Protein AF-A0A7V2FZ82-F1 (afdb_monomer_lite)

Secondary structure (DSSP, 8-state):
----PPPPP-EEEEEE-S-TTS--EEEEE-SEEEEEE-TTS-EEEEEEEEEE-SS-TTSEEEEEEEEEES----TTTS---TT---EEEEEEEEETTEEEEEEEEEEEEEEE-TTSS-EEEEEEEEEEEEEEEES------SSEEEEEEEEE-

Sequence (153 aa):
MLAGCPAQRTVLRIVDLADPGSPKRLFEEFTDCCFSAEVDGTVQILLRRASPSERDPRQVIHQVVVIDTAYRPVPGTSFVEATMINATLRYVIATGPDALRYEGAGFVSFTRSRDGRTLVGKVESGQLAPRGVAGSPVYPFGEATMSGEFRAK

Radius of gyration: 16.38 Å; chains: 1; bounding box: 48×31×48 Å

pLDDT: mean 85.44, std 13.43, range [34.22, 97.62]

Foldseek 3Di:
DPPDDPDDWFWKWKWFPPDVVDIDIDIDTFDAKAKDADPVRKIKIKTWDWDQDPVHSVKIKIKIKIKIFQHADDPPPDPDDQPDWGIKIWIWIDIVQKIWIKIWTGDKHWDADPVRQKIKIKGSKIKIATDDITDDDDPPHGIIMMIGIDMHD

Structure (mmCIF, N/CA/C/O backbone):
data_AF-A0A7V2FZ82-F1
#
_entry.id   AF-A0A7V2FZ82-F1
#
loop_
_atom_site.group_PDB
_atom_site.id
_atom_site.type_symbol
_atom_site.label_atom_id
_atom_site.label_alt_id
_atom_site.label_comp_id
_atom_site.label_asym_id
_atom_site.label_entity_id
_atom_site.label_seq_id
_atom_site.pdbx_PDB_ins_code
_atom_site.Cartn_x
_atom_site.Cartn_y
_atom_site.Cartn_z
_atom_site.occupancy
_atom_site.B_iso_or_equiv
_atom_site.auth_seq_id
_atom_site.auth_comp_id
_atom_site.auth_asym_id
_atom_site.auth_atom_id
_atom_site.pdbx_PDB_model_num
ATOM 1 N N . MET A 1 1 ? -31.961 19.818 -4.731 1.00 34.22 1 MET A N 1
ATOM 2 C CA . MET A 1 1 ? -30.651 19.482 -5.327 1.00 34.22 1 MET A CA 1
ATOM 3 C C . MET A 1 1 ? -29.965 18.486 -4.409 1.00 34.22 1 MET A C 1
ATOM 5 O O . MET A 1 1 ? -29.568 18.863 -3.317 1.00 34.22 1 MET A O 1
ATOM 9 N N . LEU A 1 2 ? -29.919 17.210 -4.794 1.00 37.22 2 LEU A N 1
ATOM 10 C CA . LEU A 1 2 ? -29.142 16.195 -4.080 1.00 37.22 2 LEU A CA 1
ATOM 11 C C . LEU A 1 2 ? -27.669 16.429 -4.424 1.00 37.22 2 LEU A C 1
ATOM 13 O O . LEU A 1 2 ? -27.250 16.172 -5.549 1.00 37.22 2 LEU A O 1
ATOM 17 N N . ALA A 1 3 ? -26.909 16.982 -3.480 1.00 41.97 3 ALA A N 1
ATOM 18 C CA . ALA A 1 3 ? -25.462 17.077 -3.584 1.00 41.97 3 ALA A CA 1
ATOM 19 C C . ALA A 1 3 ? -24.887 15.654 -3.532 1.00 41.97 3 ALA A C 1
ATOM 21 O O . ALA A 1 3 ? -24.783 15.049 -2.467 1.00 41.97 3 ALA A O 1
ATOM 22 N N . GLY A 1 4 ? -24.581 15.082 -4.696 1.00 39.09 4 GLY A N 1
ATOM 23 C CA . GLY A 1 4 ? -23.823 13.842 -4.778 1.00 39.09 4 GLY A CA 1
ATOM 24 C C . GLY A 1 4 ? -22.385 14.137 -4.379 1.00 39.09 4 GLY A C 1
ATOM 25 O O . GLY A 1 4 ? -21.647 14.722 -5.168 1.00 39.09 4 GLY A O 1
ATOM 26 N N . CYS A 1 5 ? -21.988 13.769 -3.159 1.00 45.72 5 CYS A N 1
ATOM 27 C CA . CYS A 1 5 ? -20.571 13.698 -2.815 1.00 45.72 5 CYS A CA 1
ATOM 28 C C . CY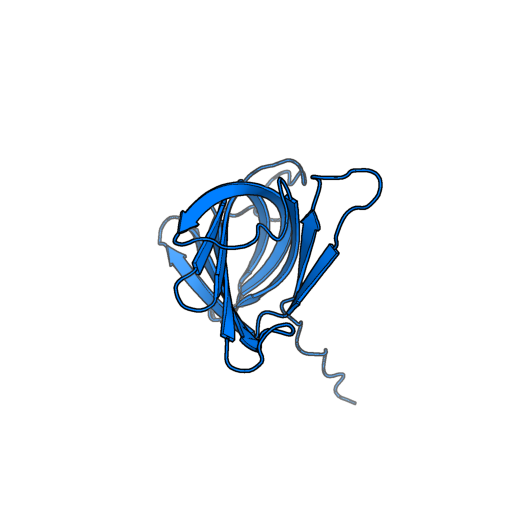S A 1 5 ? -19.869 12.858 -3.892 1.00 45.72 5 CYS A C 1
ATOM 30 O O . CYS A 1 5 ? -20.324 11.738 -4.156 1.00 45.72 5 CYS A O 1
ATOM 32 N N . PRO A 1 6 ? -18.800 13.366 -4.531 1.00 53.56 6 PRO A N 1
ATOM 33 C CA . PRO A 1 6 ? -18.046 12.567 -5.480 1.00 53.56 6 PRO A CA 1
ATOM 34 C C . PRO A 1 6 ? -17.589 11.287 -4.779 1.00 53.56 6 PRO A C 1
ATOM 36 O O . PRO A 1 6 ? -17.210 11.310 -3.605 1.00 53.56 6 PRO A O 1
ATOM 39 N N . ALA A 1 7 ? -17.672 10.157 -5.482 1.00 60.41 7 ALA A N 1
ATOM 40 C CA . ALA A 1 7 ? -17.135 8.907 -4.970 1.00 60.41 7 ALA A CA 1
ATOM 41 C C . ALA A 1 7 ? -15.658 9.136 -4.620 1.00 60.41 7 ALA A C 1
ATOM 43 O O . ALA A 1 7 ? -14.870 9.532 -5.479 1.00 60.41 7 ALA A O 1
ATOM 44 N N . GLN A 1 8 ? -15.314 8.956 -3.344 1.00 68.31 8 GLN A N 1
ATOM 45 C CA . GLN A 1 8 ? -13.946 9.103 -2.863 1.00 68.31 8 GLN A CA 1
ATOM 46 C C . GLN A 1 8 ? -13.046 8.159 -3.658 1.00 68.31 8 GLN A C 1
ATOM 48 O O . GLN A 1 8 ? -13.293 6.950 -3.689 1.00 68.31 8 GLN A O 1
ATOM 53 N N . ARG A 1 9 ? -12.061 8.732 -4.351 1.00 81.38 9 ARG A N 1
ATOM 54 C CA . ARG A 1 9 ? -11.096 7.978 -5.151 1.00 81.38 9 ARG A CA 1
ATOM 55 C C . ARG A 1 9 ? -10.074 7.336 -4.224 1.00 81.38 9 ARG A C 1
ATOM 57 O O . ARG A 1 9 ? -9.657 7.964 -3.253 1.00 81.38 9 ARG A O 1
ATOM 64 N N . THR A 1 10 ? -9.653 6.117 -4.542 1.00 89.56 10 THR A N 1
ATOM 65 C CA . THR A 1 10 ? -8.516 5.500 -3.860 1.00 89.56 10 THR A CA 1
ATOM 66 C C . THR A 1 10 ? -7.239 5.988 -4.518 1.00 89.56 10 THR A C 1
ATOM 68 O O . THR A 1 10 ? -6.884 5.525 -5.599 1.00 89.56 10 THR A O 1
ATOM 71 N N . VAL A 1 11 ? -6.557 6.929 -3.873 1.00 92.56 11 VAL A N 1
ATOM 72 C CA . VAL A 1 11 ? -5.324 7.527 -4.383 1.00 92.56 11 VAL A CA 1
ATOM 73 C C . VAL A 1 11 ? -4.258 7.420 -3.314 1.00 92.56 11 VAL A C 1
ATOM 75 O O . VAL A 1 11 ? -4.393 8.003 -2.236 1.00 92.56 11 VAL A O 1
ATOM 78 N N . LEU A 1 12 ? -3.176 6.715 -3.638 1.00 92.75 12 LEU A N 1
ATOM 79 C CA . LEU A 1 12 ? -1.985 6.682 -2.804 1.00 92.75 12 LEU A CA 1
ATOM 80 C C . LEU A 1 12 ? -0.856 7.459 -3.467 1.00 92.75 12 LEU A C 1
ATOM 82 O O . LEU A 1 12 ? -0.597 7.364 -4.666 1.00 92.75 12 LEU A O 1
ATOM 86 N N . ARG A 1 13 ? -0.168 8.234 -2.643 1.00 93.12 13 ARG A N 1
ATOM 87 C CA . ARG A 1 13 ? 1.044 8.956 -2.972 1.00 93.12 13 ARG A CA 1
ATOM 88 C C . ARG A 1 13 ? 2.232 8.191 -2.419 1.00 93.12 13 ARG A C 1
ATOM 90 O O . ARG A 1 13 ? 2.291 7.922 -1.218 1.00 93.12 13 ARG A O 1
ATOM 97 N N . ILE A 1 14 ? 3.193 7.928 -3.291 1.00 90.38 14 ILE A N 1
ATOM 98 C CA . ILE A 1 14 ? 4.463 7.296 -2.954 1.00 90.38 14 ILE A CA 1
ATOM 99 C C . ILE A 1 14 ? 5.572 8.293 -3.268 1.00 90.38 14 ILE A C 1
ATOM 101 O O . ILE A 1 14 ? 5.625 8.845 -4.368 1.00 90.38 14 ILE A O 1
ATOM 105 N N . VAL A 1 15 ? 6.422 8.582 -2.289 1.00 89.62 15 VAL A N 1
ATOM 106 C CA . VAL A 1 15 ? 7.534 9.527 -2.443 1.00 89.62 15 VAL A CA 1
ATOM 107 C C . VAL A 1 15 ? 8.835 8.792 -2.198 1.00 89.62 15 VAL A C 1
ATOM 109 O O . VAL A 1 15 ? 9.058 8.320 -1.087 1.00 89.62 15 VAL A O 1
ATOM 112 N N . ASP A 1 16 ? 9.666 8.720 -3.231 1.00 87.31 16 ASP A N 1
ATOM 113 C CA . ASP A 1 16 ? 11.029 8.203 -3.156 1.00 87.31 16 ASP A CA 1
ATOM 114 C C . ASP A 1 16 ? 11.911 9.141 -2.328 1.00 87.31 16 ASP A C 1
ATOM 116 O O . ASP A 1 16 ? 11.876 10.362 -2.512 1.00 87.31 16 ASP A O 1
ATOM 120 N N . LEU A 1 17 ? 12.691 8.559 -1.425 1.00 83.38 17 LEU A N 1
ATOM 121 C CA . LEU A 1 17 ? 13.647 9.245 -0.565 1.00 83.38 17 LEU A CA 1
ATOM 122 C C . LEU A 1 17 ? 15.103 8.976 -0.970 1.00 83.38 17 LEU A C 1
ATOM 124 O O . LEU A 1 17 ? 16.006 9.470 -0.299 1.00 83.38 17 LEU A O 1
ATOM 128 N N . ALA A 1 18 ? 15.348 8.221 -2.048 1.00 79.19 18 ALA A N 1
ATOM 129 C CA . ALA A 1 18 ? 16.701 7.892 -2.499 1.00 79.19 18 ALA A CA 1
ATOM 130 C C . ALA A 1 18 ? 17.545 9.133 -2.851 1.00 79.19 18 ALA A C 1
ATOM 132 O O . ALA A 1 18 ? 18.745 9.145 -2.588 1.00 79.19 18 ALA A O 1
ATOM 133 N N . ASP A 1 19 ? 16.921 10.178 -3.404 1.00 76.81 19 ASP A N 1
ATOM 134 C CA . ASP A 1 19 ? 17.541 11.490 -3.605 1.00 76.81 19 ASP A CA 1
ATOM 135 C C . ASP A 1 19 ? 16.718 12.586 -2.899 1.00 76.81 19 ASP A C 1
ATOM 137 O O . ASP A 1 19 ? 15.690 13.029 -3.426 1.00 76.81 19 ASP A O 1
ATOM 141 N N . PRO A 1 20 ? 17.161 13.064 -1.720 1.00 67.75 20 PRO A N 1
ATOM 142 C CA . PRO A 1 20 ? 16.478 14.123 -0.980 1.00 67.75 20 PRO A CA 1
ATOM 143 C C . PRO A 1 20 ? 16.340 15.439 -1.761 1.00 67.75 20 PRO A C 1
ATOM 145 O O . PRO A 1 20 ? 15.435 16.225 -1.472 1.00 67.75 20 PRO A O 1
ATOM 148 N N . GLY A 1 21 ? 17.220 15.696 -2.737 1.00 71.56 21 GLY A N 1
ATOM 149 C CA . GLY A 1 21 ? 17.195 16.901 -3.566 1.00 71.56 21 GLY A CA 1
ATOM 150 C C . GLY A 1 21 ? 16.193 16.835 -4.719 1.00 71.56 21 GLY A C 1
ATOM 151 O O . GLY A 1 21 ? 15.746 17.880 -5.197 1.00 71.56 21 GLY A O 1
ATOM 152 N N . SER A 1 22 ? 15.799 15.630 -5.148 1.00 72.44 22 SER A N 1
ATOM 153 C CA . SER A 1 22 ? 14.874 15.424 -6.267 1.00 72.44 22 SER A CA 1
ATOM 154 C C . SER A 1 22 ? 13.880 14.269 -6.023 1.00 72.44 22 SER A C 1
ATOM 156 O O . SER A 1 22 ? 13.809 13.310 -6.794 1.00 72.44 22 SER A O 1
ATOM 158 N N . PRO A 1 23 ? 13.043 14.345 -4.966 1.00 74.56 23 PRO A N 1
ATOM 159 C CA . PRO A 1 23 ? 12.174 13.238 -4.587 1.00 74.56 23 PRO A CA 1
ATOM 160 C C . PRO A 1 23 ? 11.165 12.929 -5.694 1.00 74.56 23 PRO A C 1
ATOM 162 O O . PRO A 1 23 ? 10.283 13.740 -6.011 1.00 74.56 23 PRO A O 1
ATOM 165 N N . LYS A 1 24 ? 11.263 11.725 -6.258 1.00 81.38 24 LYS A N 1
ATOM 166 C CA . LYS A 1 24 ? 10.322 11.224 -7.257 1.00 81.38 24 LYS A CA 1
ATOM 167 C C . LYS A 1 24 ? 8.984 10.936 -6.586 1.00 81.38 24 LYS A C 1
ATOM 169 O O . LYS A 1 24 ? 8.905 10.211 -5.596 1.00 81.38 24 LYS A O 1
ATOM 174 N N . ARG A 1 25 ? 7.914 11.529 -7.116 1.00 82.25 25 ARG A N 1
ATOM 175 C CA . ARG A 1 25 ? 6.555 11.388 -6.581 1.00 82.25 25 ARG A CA 1
ATOM 176 C C . ARG A 1 25 ? 5.712 10.593 -7.558 1.00 82.25 25 ARG A C 1
ATOM 178 O O . ARG A 1 25 ? 5.554 11.001 -8.704 1.00 82.25 25 ARG A O 1
ATOM 185 N N . LEU A 1 26 ? 5.155 9.493 -7.081 1.00 83.25 26 LEU A N 1
ATOM 186 C CA . LEU A 1 26 ? 4.172 8.696 -7.795 1.00 83.25 26 LEU A CA 1
ATOM 187 C C . LEU A 1 26 ? 2.811 8.942 -7.149 1.00 83.25 26 LEU A C 1
ATOM 189 O O . LEU A 1 26 ? 2.682 8.929 -5.923 1.00 83.25 26 LEU A O 1
ATOM 193 N N . PHE A 1 27 ? 1.812 9.203 -7.981 1.00 84.88 27 PHE A N 1
ATOM 194 C CA . PHE A 1 27 ? 0.426 9.374 -7.568 1.00 84.88 27 PHE A CA 1
ATOM 195 C C . PHE A 1 27 ? -0.388 8.316 -8.286 1.00 84.88 27 PHE A C 1
ATOM 197 O O . PHE A 1 27 ? -0.606 8.426 -9.489 1.00 84.88 27 PHE A O 1
ATOM 204 N N . GLU A 1 28 ? -0.806 7.297 -7.546 1.00 88.44 28 GLU A N 1
ATOM 205 C CA . GLU A 1 28 ? -1.413 6.112 -8.131 1.00 88.44 28 GLU A CA 1
ATOM 206 C C . GLU A 1 28 ? -2.863 5.987 -7.683 1.00 88.44 28 GLU A C 1
ATOM 208 O O . GLU A 1 28 ? -3.169 5.941 -6.488 1.00 88.44 28 GLU A O 1
ATOM 213 N N . GLU A 1 29 ? -3.761 5.938 -8.666 1.00 92.62 29 GLU A N 1
ATOM 214 C CA . GLU A 1 29 ? -5.170 5.628 -8.455 1.00 92.62 29 GLU A CA 1
ATOM 215 C C . GLU A 1 29 ? -5.368 4.109 -8.535 1.00 92.62 29 GLU A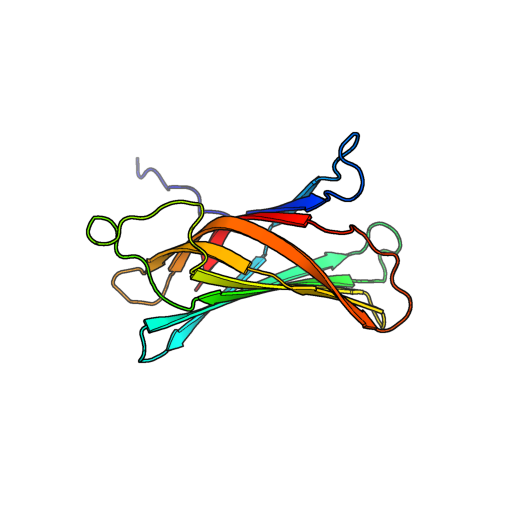 C 1
ATOM 217 O O . GLU A 1 29 ? -5.083 3.490 -9.564 1.00 92.62 29 GLU A O 1
ATOM 222 N N . PHE A 1 30 ? -5.854 3.506 -7.450 1.00 93.06 30 PHE A N 1
ATOM 223 C CA . PHE A 1 30 ? -6.154 2.075 -7.396 1.00 93.06 30 PHE A CA 1
ATOM 224 C C . PHE A 1 30 ? -7.621 1.845 -7.738 1.00 93.06 30 PHE A C 1
ATOM 226 O O . PHE A 1 30 ? -8.519 2.432 -7.133 1.00 93.06 30 PHE A O 1
ATOM 233 N N . THR A 1 31 ? -7.863 0.989 -8.727 1.00 92.94 31 THR A N 1
ATOM 234 C CA . THR A 1 31 ? -9.195 0.786 -9.311 1.00 92.94 31 THR A CA 1
ATOM 235 C C . THR A 1 31 ? -9.982 -0.320 -8.626 1.00 92.94 31 THR A C 1
ATOM 237 O O . THR A 1 31 ? -11.209 -0.324 -8.691 1.00 92.94 31 THR A O 1
ATOM 240 N N . ASP A 1 32 ? -9.294 -1.240 -7.956 1.00 94.12 32 ASP A N 1
ATOM 241 C CA . ASP A 1 32 ? -9.908 -2.371 -7.280 1.00 94.12 32 ASP A CA 1
ATOM 242 C C . ASP A 1 32 ? -9.400 -2.463 -5.845 1.00 94.12 32 ASP A C 1
ATOM 244 O O . ASP A 1 32 ? -8.200 -2.552 -5.598 1.00 94.12 32 ASP A O 1
ATOM 248 N N . CYS A 1 33 ? -10.320 -2.353 -4.896 1.00 95.88 33 CYS A N 1
ATOM 249 C CA . CYS A 1 33 ? -10.016 -2.193 -3.484 1.00 95.88 33 CYS A CA 1
ATOM 250 C C . CYS A 1 33 ? -10.978 -3.058 -2.676 1.00 95.88 33 CYS A C 1
ATOM 252 O O . CYS A 1 33 ? -12.174 -2.759 -2.626 1.00 95.88 33 CYS A O 1
ATOM 254 N N . CYS A 1 34 ? -10.459 -4.085 -2.015 1.00 96.50 34 CYS A N 1
ATOM 255 C CA . CYS A 1 34 ? -11.243 -4.975 -1.167 1.00 96.50 34 CYS A CA 1
ATOM 256 C C . CYS A 1 34 ? -10.627 -5.097 0.224 1.00 96.50 34 CYS A C 1
ATOM 258 O O . CYS A 1 34 ? -9.464 -4.749 0.438 1.00 96.50 34 CYS A O 1
ATOM 260 N N . PHE A 1 35 ? -11.411 -5.566 1.188 1.00 96.62 35 PHE A N 1
ATOM 261 C CA . PHE A 1 35 ? -10.920 -5.797 2.541 1.00 96.62 35 PHE A CA 1
ATOM 262 C C . PHE A 1 35 ? -11.515 -7.067 3.149 1.00 96.62 35 PHE A C 1
ATOM 264 O O . PHE A 1 35 ? -12.637 -7.454 2.833 1.00 96.62 35 PHE A O 1
ATOM 271 N N . SER A 1 36 ? -10.761 -7.685 4.053 1.00 94.75 36 SER A N 1
ATOM 272 C CA . SER A 1 36 ? -11.235 -8.717 4.973 1.00 94.75 36 SER A CA 1
ATOM 273 C C . SER A 1 36 ? -11.066 -8.206 6.398 1.00 94.75 36 SER A C 1
ATOM 275 O O . SER A 1 36 ? -10.102 -7.502 6.693 1.00 94.75 36 SER A O 1
ATOM 277 N N . ALA A 1 37 ? -12.012 -8.529 7.273 1.00 90.75 37 ALA A N 1
ATOM 278 C CA . ALA A 1 37 ? -11.926 -8.222 8.693 1.00 90.75 37 ALA A CA 1
ATOM 279 C C . ALA A 1 37 ? -11.987 -9.531 9.476 1.00 90.75 37 ALA A C 1
ATOM 281 O O . ALA A 1 37 ? -12.930 -10.304 9.304 1.00 90.75 37 ALA A O 1
ATOM 282 N N . GLU A 1 38 ? -11.002 -9.743 10.336 1.00 87.75 38 GLU A N 1
ATOM 283 C CA . GLU A 1 38 ? -10.902 -10.926 11.179 1.00 87.75 38 GLU A CA 1
ATOM 284 C C . GLU A 1 38 ? -11.655 -10.726 12.504 1.00 87.75 38 GLU A C 1
ATOM 286 O O . GLU A 1 38 ? -12.060 -9.618 12.876 1.00 87.75 38 GLU A O 1
ATOM 291 N N . VAL A 1 39 ? -11.860 -11.824 13.236 1.00 82.81 39 VAL A N 1
ATOM 292 C CA . VAL A 1 39 ? -12.612 -11.838 14.507 1.00 82.81 39 VAL A CA 1
ATOM 293 C C . VAL A 1 39 ? -11.914 -11.024 15.603 1.00 82.81 39 VAL A C 1
ATOM 295 O O . VAL A 1 39 ? -12.578 -10.451 16.464 1.00 82.81 39 VAL A O 1
ATOM 298 N N . ASP A 1 40 ? -10.587 -10.940 15.555 1.00 83.38 40 ASP A N 1
ATOM 299 C CA . ASP A 1 40 ? -9.760 -10.180 16.500 1.00 83.38 40 ASP A CA 1
ATOM 300 C C . ASP A 1 40 ? -9.751 -8.663 16.230 1.00 83.38 40 ASP A C 1
ATOM 302 O O . ASP A 1 40 ? -9.150 -7.893 16.980 1.00 83.38 40 ASP A O 1
ATOM 306 N N . GLY A 1 41 ? -10.448 -8.214 15.181 1.00 82.12 41 GLY A N 1
ATOM 307 C CA . GLY A 1 41 ? -10.521 -6.811 14.791 1.00 82.12 41 GLY A CA 1
ATOM 308 C C . GLY A 1 41 ? -9.367 -6.344 13.905 1.00 82.12 41 GLY A C 1
ATOM 309 O O . GLY A 1 41 ? -9.336 -5.158 13.558 1.00 82.12 41 GLY A O 1
ATOM 310 N N . THR A 1 42 ? -8.458 -7.240 13.508 1.00 88.94 42 THR A N 1
ATOM 311 C CA . THR A 1 42 ? -7.501 -6.965 12.435 1.00 88.94 42 THR A CA 1
ATOM 312 C C . THR A 1 42 ? -8.229 -6.871 11.096 1.00 88.94 42 THR A C 1
ATOM 314 O O . THR A 1 42 ? -9.284 -7.471 10.866 1.00 88.94 42 THR A O 1
ATOM 317 N N . VAL A 1 43 ? -7.700 -6.034 10.211 1.00 92.94 43 VAL A N 1
ATOM 318 C CA . VAL A 1 43 ? -8.251 -5.797 8.885 1.00 92.94 43 VAL A CA 1
ATOM 319 C C . VAL A 1 43 ? -7.118 -5.898 7.885 1.00 92.94 43 VAL A C 1
ATOM 321 O O . VAL A 1 43 ? -6.093 -5.227 8.016 1.00 92.94 43 VAL A O 1
ATOM 324 N N . GLN A 1 44 ? -7.335 -6.714 6.864 1.00 96.19 44 GLN A N 1
ATOM 325 C CA . GLN A 1 44 ? -6.497 -6.756 5.683 1.00 96.19 44 GLN A CA 1
ATOM 326 C C . GLN A 1 44 ? -7.176 -5.953 4.580 1.00 96.19 44 GLN A C 1
ATOM 328 O O . GLN A 1 44 ? -8.323 -6.221 4.229 1.00 96.19 44 GLN A O 1
ATOM 333 N N . ILE A 1 45 ? -6.474 -4.976 4.018 1.00 96.50 45 ILE A N 1
ATOM 334 C CA . ILE A 1 45 ? -6.939 -4.182 2.881 1.00 96.50 45 ILE A CA 1
ATOM 335 C C . ILE A 1 45 ? -6.027 -4.482 1.697 1.00 96.50 45 ILE A C 1
ATOM 337 O O . ILE A 1 45 ? -4.804 -4.427 1.814 1.00 96.50 45 ILE A O 1
ATOM 341 N N . LEU A 1 46 ? -6.631 -4.774 0.551 1.00 97.56 46 LEU A N 1
ATOM 342 C CA . LEU A 1 46 ? -5.952 -5.041 -0.707 1.00 97.56 46 LEU A CA 1
ATOM 343 C C . LEU A 1 46 ? -6.362 -3.977 -1.721 1.00 97.56 46 LEU A C 1
ATOM 345 O O . LEU A 1 46 ? -7.545 -3.823 -2.015 1.00 97.56 46 LEU A O 1
ATOM 349 N N . LEU A 1 47 ? -5.382 -3.273 -2.277 1.00 97.31 47 LEU A N 1
ATOM 350 C CA . LEU A 1 47 ? -5.567 -2.302 -3.351 1.00 97.31 47 LEU A CA 1
ATOM 351 C C . LEU A 1 47 ? -4.817 -2.801 -4.582 1.00 97.31 47 LEU A C 1
ATOM 353 O O . LEU A 1 47 ? -3.648 -3.178 -4.494 1.00 97.31 47 LEU A O 1
ATOM 357 N N . ARG A 1 48 ? -5.478 -2.804 -5.734 1.00 96.81 48 ARG A N 1
ATOM 358 C CA . ARG A 1 48 ? -4.932 -3.286 -7.000 1.00 96.81 48 ARG A CA 1
ATOM 359 C C . ARG A 1 48 ? -5.143 -2.271 -8.106 1.00 96.81 48 ARG A C 1
ATOM 361 O O . ARG A 1 48 ? -6.171 -1.598 -8.191 1.00 96.81 48 ARG A O 1
ATOM 368 N N . ARG A 1 49 ? -4.153 -2.205 -8.984 1.00 95.00 49 ARG A N 1
ATOM 369 C CA . ARG A 1 49 ? -4.212 -1.480 -10.243 1.00 95.00 49 ARG A CA 1
ATOM 370 C C . ARG A 1 49 ? -3.455 -2.271 -11.298 1.00 95.00 49 ARG A C 1
ATOM 372 O O . ARG A 1 49 ? -2.441 -2.903 -11.010 1.00 95.00 49 ARG A O 1
ATOM 379 N N . ALA A 1 50 ? -3.952 -2.207 -12.522 1.00 94.94 50 ALA A N 1
ATOM 380 C CA . ALA A 1 50 ? -3.227 -2.619 -13.708 1.00 94.94 50 ALA A CA 1
ATOM 381 C C . ALA A 1 50 ? -3.222 -1.448 -14.692 1.00 94.94 50 ALA A C 1
ATOM 383 O O . ALA A 1 50 ? -4.273 -0.854 -14.943 1.00 94.94 50 ALA A O 1
ATOM 384 N N . SER A 1 51 ? -2.060 -1.106 -15.235 1.00 92.38 51 SER A N 1
ATOM 385 C CA . SER A 1 51 ? -1.929 -0.063 -16.252 1.00 92.38 51 SER A CA 1
ATOM 386 C C . SER A 1 51 ? -0.921 -0.477 -17.321 1.00 92.38 51 SER A C 1
ATOM 388 O O . SER A 1 51 ? 0.070 -1.126 -16.988 1.00 92.38 51 SER A O 1
ATOM 390 N N . PRO A 1 52 ? -1.123 -0.106 -18.595 1.00 91.75 52 PRO A N 1
ATOM 391 C CA . PRO A 1 52 ? -0.096 -0.283 -19.617 1.00 91.75 52 PRO A CA 1
ATOM 392 C C . PRO A 1 52 ? 1.207 0.419 -19.215 1.00 91.75 52 PRO A C 1
ATOM 394 O O . PRO A 1 52 ? 1.175 1.489 -18.606 1.00 91.75 52 PRO A O 1
ATOM 397 N N . SER A 1 53 ? 2.350 -0.174 -19.553 1.00 85.50 53 SER A N 1
ATOM 398 C CA . SER A 1 53 ? 3.651 0.472 -19.375 1.00 85.50 53 SER A CA 1
ATOM 399 C C . SER A 1 53 ? 3.831 1.594 -20.399 1.00 85.50 53 SER A C 1
ATOM 401 O O . SER A 1 53 ? 3.590 1.405 -21.590 1.00 85.50 53 SER A O 1
ATOM 403 N N . GLU A 1 54 ? 4.305 2.758 -19.949 1.00 84.19 54 GLU A N 1
ATOM 404 C CA . GLU A 1 54 ? 4.642 3.877 -20.842 1.00 84.19 54 GLU A CA 1
ATOM 405 C C . GLU A 1 54 ? 5.828 3.547 -21.760 1.00 84.19 54 GLU A C 1
ATOM 407 O O . GLU A 1 54 ? 5.929 4.070 -22.868 1.00 84.19 54 GLU A O 1
ATOM 412 N N . ARG A 1 55 ? 6.730 2.664 -21.308 1.00 82.31 55 ARG A N 1
ATOM 413 C CA . ARG A 1 55 ? 7.936 2.278 -22.053 1.00 82.31 55 ARG A CA 1
ATOM 414 C C . ARG A 1 55 ? 7.656 1.203 -23.101 1.00 82.31 55 ARG A C 1
ATOM 416 O O . ARG A 1 55 ? 8.253 1.233 -24.172 1.00 82.31 55 ARG A O 1
ATOM 423 N N . ASP A 1 56 ? 6.784 0.253 -22.776 1.00 85.25 56 ASP A N 1
ATOM 424 C CA . ASP A 1 56 ? 6.340 -0.799 -23.691 1.00 85.25 56 ASP A CA 1
ATOM 425 C C . ASP A 1 56 ? 4.832 -1.034 -23.513 1.00 85.25 56 ASP A C 1
ATOM 427 O O . ASP A 1 56 ? 4.433 -1.749 -22.592 1.00 85.25 56 ASP A O 1
ATOM 431 N N . PRO A 1 57 ? 3.982 -0.494 -24.404 1.00 88.50 57 PRO A N 1
ATOM 432 C CA . PRO A 1 57 ? 2.531 -0.651 -24.315 1.00 88.50 57 PRO A CA 1
ATOM 433 C C . PRO A 1 57 ? 2.033 -2.103 -24.375 1.00 88.50 57 PRO A C 1
ATOM 435 O O . PRO A 1 57 ? 0.865 -2.356 -24.086 1.00 88.50 57 PRO A O 1
ATOM 438 N N . ARG A 1 58 ? 2.881 -3.066 -24.769 1.00 90.31 58 ARG A N 1
ATOM 439 C CA . ARG A 1 58 ? 2.548 -4.501 -24.754 1.00 90.31 58 ARG A CA 1
ATOM 440 C C . ARG A 1 58 ? 2.642 -5.104 -23.356 1.00 90.31 58 ARG A C 1
ATOM 442 O O . ARG A 1 58 ? 2.115 -6.190 -23.127 1.00 90.31 58 ARG A O 1
ATOM 449 N N . GLN A 1 59 ? 3.325 -4.426 -22.440 1.00 88.94 59 GLN A N 1
ATOM 450 C CA . GLN A 1 59 ? 3.461 -4.840 -21.055 1.00 88.94 59 GLN A CA 1
ATOM 451 C C . GLN A 1 59 ? 2.421 -4.142 -20.181 1.00 88.94 59 GLN A C 1
ATOM 453 O O . GLN A 1 59 ? 2.123 -2.958 -20.343 1.00 88.94 59 GLN A O 1
ATOM 458 N N . VAL A 1 60 ? 1.905 -4.886 -19.207 1.00 93.31 60 VAL A N 1
ATOM 459 C CA . VAL A 1 60 ? 1.016 -4.368 -18.168 1.00 93.31 60 VAL A CA 1
ATOM 460 C C . VAL A 1 60 ? 1.784 -4.342 -16.856 1.00 93.31 60 VAL A C 1
ATOM 462 O O . VAL A 1 60 ? 2.386 -5.340 -16.459 1.00 93.31 60 VAL A O 1
ATOM 465 N N . ILE A 1 61 ? 1.760 -3.188 -16.199 1.00 92.44 61 ILE A N 1
ATOM 466 C CA . ILE A 1 61 ? 2.276 -2.988 -14.853 1.00 92.44 61 ILE A CA 1
ATOM 467 C C . ILE A 1 61 ? 1.139 -3.289 -13.880 1.00 92.44 61 ILE A C 1
ATOM 469 O O . ILE A 1 61 ? 0.104 -2.620 -13.887 1.00 92.44 61 ILE A O 1
ATOM 473 N N . HIS A 1 62 ? 1.338 -4.290 -13.035 1.00 95.00 62 HIS A N 1
ATOM 474 C CA . HIS A 1 62 ? 0.469 -4.631 -11.921 1.00 95.00 62 HIS A CA 1
ATOM 475 C C . HIS A 1 62 ? 1.025 -4.017 -10.640 1.00 95.00 62 HIS A C 1
ATOM 477 O O . HIS A 1 62 ? 2.155 -4.293 -10.245 1.00 95.00 62 HIS A O 1
ATOM 483 N N . GLN A 1 63 ? 0.216 -3.198 -9.980 1.00 94.94 63 GLN A N 1
ATOM 484 C CA . GLN A 1 63 ? 0.535 -2.572 -8.704 1.00 94.94 63 GLN A CA 1
ATOM 485 C C . GLN A 1 63 ? -0.421 -3.121 -7.648 1.00 94.94 63 GLN A C 1
ATOM 487 O O . GLN A 1 63 ? -1.641 -3.066 -7.818 1.00 94.94 63 GLN A O 1
ATOM 492 N N . VAL A 1 64 ? 0.128 -3.666 -6.564 1.00 96.62 64 VAL A N 1
ATOM 493 C CA . VAL A 1 64 ? -0.645 -4.265 -5.472 1.00 96.62 64 VAL A CA 1
ATOM 494 C C . VAL A 1 64 ? -0.152 -3.724 -4.142 1.00 96.62 64 VAL A C 1
ATOM 496 O O . VAL A 1 64 ? 1.013 -3.905 -3.799 1.00 96.62 64 VAL A O 1
ATOM 499 N N . VAL A 1 65 ? -1.038 -3.093 -3.377 1.00 97.06 65 VAL A N 1
ATOM 500 C CA . VAL A 1 65 ? -0.780 -2.681 -1.995 1.00 97.06 65 VAL A CA 1
ATOM 501 C C . VAL A 1 65 ? -1.582 -3.578 -1.064 1.00 97.06 65 VAL A C 1
ATOM 503 O O . VAL A 1 65 ? -2.791 -3.722 -1.228 1.00 97.06 65 VAL A O 1
ATOM 506 N N . VAL A 1 66 ? -0.910 -4.169 -0.081 1.00 97.62 66 VAL A N 1
ATOM 507 C CA . VAL A 1 66 ? -1.535 -4.914 1.015 1.00 97.62 66 VAL A CA 1
ATOM 508 C C . VAL A 1 66 ? -1.252 -4.165 2.307 1.00 97.62 66 VAL A C 1
ATOM 510 O O . VAL A 1 66 ? -0.102 -3.831 2.600 1.00 97.62 66 VAL A O 1
ATOM 513 N N . ILE A 1 67 ? -2.302 -3.903 3.073 1.00 96.81 67 ILE A N 1
ATOM 514 C CA . ILE A 1 67 ? -2.240 -3.257 4.379 1.00 96.81 67 ILE A CA 1
ATOM 515 C C . ILE A 1 67 ? -2.818 -4.238 5.389 1.00 96.81 67 ILE A C 1
ATOM 517 O O . ILE A 1 67 ? -4.011 -4.524 5.337 1.00 96.81 67 ILE A O 1
ATOM 521 N N . ASP A 1 68 ? -1.992 -4.714 6.313 1.00 96.19 68 ASP A N 1
ATOM 522 C CA . ASP A 1 68 ? -2.444 -5.540 7.433 1.00 96.19 68 ASP A CA 1
ATOM 523 C C . ASP A 1 68 ? -2.415 -4.706 8.706 1.00 96.19 68 ASP A C 1
ATOM 525 O O . ASP A 1 68 ? -1.343 -4.292 9.155 1.00 96.19 68 ASP A O 1
ATOM 529 N N . THR A 1 69 ? -3.576 -4.444 9.297 1.00 93.44 69 THR A N 1
ATOM 530 C CA . THR A 1 69 ? -3.660 -3.652 10.527 1.00 93.44 69 THR A CA 1
ATOM 531 C C . THR A 1 69 ? -3.493 -4.554 11.745 1.00 93.44 69 THR A C 1
ATOM 533 O O . THR A 1 69 ? -4.258 -5.499 11.911 1.00 93.44 69 THR A O 1
ATOM 536 N N . ALA A 1 70 ? -2.561 -4.226 12.634 1.00 86.69 70 ALA A N 1
ATOM 537 C CA . ALA A 1 70 ? -2.347 -4.921 13.901 1.00 86.69 70 ALA A CA 1
ATOM 538 C C . ALA A 1 70 ? -3.415 -4.581 14.954 1.00 86.69 70 ALA A C 1
ATOM 540 O O . ALA A 1 70 ? -3.740 -5.409 15.795 1.00 86.69 70 ALA A O 1
ATOM 541 N N . TYR A 1 71 ? -3.960 -3.361 14.922 1.00 78.06 71 TYR A N 1
ATOM 542 C CA . TYR A 1 71 ? -5.088 -2.954 15.760 1.00 78.06 71 TYR A CA 1
ATOM 543 C C . TYR A 1 71 ? -5.846 -1.786 15.124 1.00 78.06 71 TYR A C 1
ATOM 545 O O . TYR A 1 71 ? -5.304 -1.015 14.321 1.00 78.06 71 TYR A O 1
ATOM 553 N N . ARG A 1 72 ? -7.109 -1.622 15.525 1.00 71.19 72 ARG A N 1
ATOM 554 C CA . ARG A 1 72 ? -7.964 -0.522 15.080 1.00 71.19 72 ARG A CA 1
ATOM 555 C C . ARG A 1 72 ? -7.983 0.605 16.122 1.00 71.19 72 ARG A C 1
ATOM 557 O O . ARG A 1 72 ? -8.555 0.404 17.193 1.00 71.19 72 ARG A O 1
ATOM 564 N N . PRO A 1 73 ? -7.426 1.795 15.834 1.00 64.81 73 PRO A N 1
ATOM 565 C CA . PRO A 1 73 ? -7.585 2.943 16.718 1.00 64.81 73 PRO A CA 1
ATOM 566 C C . PRO A 1 73 ? -9.063 3.347 16.784 1.00 64.81 73 PRO A C 1
ATOM 568 O O . PRO A 1 73 ? -9.742 3.415 15.755 1.00 64.81 73 PRO A O 1
ATOM 571 N N . VAL A 1 74 ? -9.563 3.615 17.992 1.00 67.44 74 VAL A N 1
ATOM 572 C CA . VAL A 1 74 ? -10.931 4.103 18.212 1.00 67.44 74 VAL A CA 1
ATOM 573 C C . VAL A 1 74 ? -10.869 5.619 18.402 1.00 67.44 74 VAL A C 1
ATOM 575 O O . VAL A 1 74 ? -10.337 6.076 19.421 1.00 67.44 74 VAL A O 1
ATOM 578 N N . PRO A 1 75 ? -11.390 6.417 17.447 1.00 62.12 75 PRO A N 1
ATOM 579 C CA . PRO A 1 75 ? -11.402 7.869 17.577 1.00 62.12 75 PRO A CA 1
ATOM 580 C C . PRO A 1 75 ? -12.095 8.301 18.874 1.00 62.12 75 PRO A C 1
ATOM 582 O O . PRO A 1 75 ? -13.204 7.857 19.160 1.00 62.12 75 PRO A O 1
ATOM 585 N N . GLY A 1 76 ? -11.439 9.159 19.657 1.00 64.94 76 GLY A N 1
ATOM 586 C CA . GLY A 1 76 ? -11.965 9.664 20.932 1.00 64.94 76 GLY A CA 1
ATOM 587 C C . GLY A 1 76 ? -11.719 8.766 22.152 1.00 64.94 76 GLY A C 1
ATOM 588 O O . GLY A 1 76 ? -12.063 9.165 23.259 1.00 64.94 76 GLY A O 1
ATOM 589 N N . THR A 1 77 ? -11.113 7.586 21.984 1.00 67.62 77 THR A N 1
ATOM 590 C CA . THR A 1 77 ? -10.713 6.705 23.102 1.00 67.62 77 THR A CA 1
ATOM 591 C C . THR A 1 77 ? -9.219 6.409 23.075 1.00 67.62 77 THR A C 1
ATOM 593 O O . THR A 1 77 ? -8.552 6.482 24.102 1.00 67.62 77 THR A O 1
ATOM 596 N N . SER A 1 78 ? -8.678 6.103 21.897 1.00 65.50 78 SER A N 1
ATOM 597 C CA . SER A 1 78 ? -7.238 5.964 21.702 1.00 65.50 78 SER A CA 1
ATOM 598 C C . SER A 1 78 ? -6.627 7.348 21.481 1.00 65.50 78 SER A C 1
ATOM 600 O O . SER A 1 78 ? -7.127 8.110 20.652 1.00 65.50 78 SER A O 1
ATOM 602 N N . PHE A 1 79 ? -5.532 7.672 22.176 1.00 59.53 79 PHE A N 1
ATOM 603 C CA . PHE A 1 79 ? -4.657 8.755 21.728 1.00 59.53 79 PHE A CA 1
ATOM 604 C C . PHE A 1 79 ? -4.065 8.323 20.390 1.00 59.53 79 PHE A C 1
ATOM 606 O O . PHE A 1 79 ? -3.337 7.339 20.322 1.00 59.53 79 PHE A O 1
ATOM 613 N N . VAL A 1 80 ? -4.467 9.000 19.319 1.00 58.62 80 VAL A N 1
ATOM 614 C CA . VAL A 1 80 ? -3.991 8.721 17.968 1.00 58.62 80 VAL A CA 1
ATOM 615 C C . VAL A 1 80 ? -2.906 9.737 17.647 1.00 58.62 80 VAL A C 1
ATOM 617 O O . VAL A 1 80 ? -3.208 10.883 17.322 1.00 58.62 80 VAL A O 1
ATOM 620 N N . GLU A 1 81 ? -1.648 9.322 17.741 1.00 58.66 81 GLU A N 1
ATOM 621 C CA . GLU A 1 81 ? -0.533 10.083 17.181 1.00 58.66 81 GLU A CA 1
ATOM 622 C C . GLU A 1 81 ? -0.162 9.496 15.818 1.00 58.66 81 GLU A C 1
ATOM 624 O O . GLU A 1 81 ? -0.056 8.283 15.662 1.00 58.66 81 GLU A O 1
ATOM 629 N N . ALA A 1 82 ? 0.064 10.351 14.817 1.00 54.41 82 ALA A N 1
ATOM 630 C CA . ALA A 1 82 ? 0.426 9.929 13.456 1.00 54.41 82 ALA A CA 1
ATOM 631 C C . ALA A 1 82 ? 1.789 9.203 13.362 1.00 54.41 82 ALA A C 1
ATOM 633 O O . ALA A 1 82 ? 2.173 8.729 12.292 1.00 54.41 82 ALA A O 1
ATOM 634 N N . THR A 1 83 ? 2.525 9.149 14.475 1.00 59.25 83 THR A N 1
ATOM 635 C CA . THR A 1 83 ? 3.767 8.397 14.686 1.00 59.25 83 THR A CA 1
ATOM 636 C C . THR A 1 83 ? 3.518 6.949 15.111 1.00 59.25 83 THR A C 1
ATOM 638 O O . THR A 1 83 ? 4.438 6.134 15.052 1.00 59.25 83 THR A O 1
ATOM 641 N N . MET A 1 84 ? 2.299 6.601 15.537 1.00 76.75 84 MET A N 1
ATOM 642 C CA . MET A 1 84 ? 1.970 5.240 15.945 1.00 76.75 84 MET A CA 1
ATOM 643 C C . MET A 1 84 ? 1.954 4.314 14.738 1.00 76.75 84 MET A C 1
ATOM 645 O O . MET A 1 84 ? 1.255 4.551 13.763 1.00 76.75 84 MET A O 1
ATOM 649 N N . ILE A 1 85 ? 2.664 3.198 14.825 1.00 79.94 85 ILE A N 1
ATOM 650 C CA . ILE A 1 85 ? 2.578 2.149 13.815 1.00 79.94 85 ILE A CA 1
ATOM 651 C C . ILE A 1 85 ? 1.448 1.205 14.216 1.00 79.94 85 ILE A C 1
ATOM 653 O O . ILE A 1 85 ? 1.481 0.608 15.293 1.00 79.94 85 ILE A O 1
ATOM 657 N N . ASN A 1 86 ? 0.445 1.066 13.353 1.00 88.38 86 ASN A N 1
ATOM 658 C CA . ASN A 1 86 ? -0.646 0.109 13.543 1.00 88.38 86 ASN A CA 1
ATOM 659 C C . ASN A 1 86 ? -0.856 -0.808 12.340 1.00 88.38 86 ASN A C 1
ATOM 661 O O . ASN A 1 86 ? -1.780 -1.617 12.372 1.00 88.38 86 ASN A O 1
ATOM 665 N N . ALA A 1 87 ? -0.041 -0.691 11.291 1.00 93.81 87 ALA A N 1
ATOM 666 C CA . ALA A 1 87 ? -0.166 -1.524 10.110 1.00 93.81 87 ALA A CA 1
ATOM 667 C C . ALA A 1 87 ? 1.185 -1.905 9.506 1.00 93.81 87 ALA A C 1
ATOM 669 O O . ALA A 1 87 ? 2.129 -1.113 9.492 1.00 93.81 87 ALA A O 1
ATOM 670 N N . THR A 1 88 ? 1.241 -3.113 8.950 1.00 96.50 88 THR A N 1
ATOM 671 C CA . THR A 1 88 ? 2.273 -3.519 7.994 1.00 96.50 88 THR A CA 1
ATOM 672 C C . THR A 1 88 ? 1.814 -3.158 6.592 1.00 96.50 88 THR A C 1
ATOM 674 O O . THR A 1 88 ? 0.665 -3.394 6.221 1.00 96.50 88 THR A O 1
ATOM 677 N N . LEU A 1 89 ? 2.725 -2.588 5.811 1.00 97.12 89 LEU A N 1
ATOM 678 C CA . LEU A 1 89 ? 2.484 -2.146 4.446 1.00 97.12 89 LEU A CA 1
ATOM 679 C C . LEU A 1 89 ? 3.341 -2.996 3.515 1.00 97.12 89 LEU A C 1
ATOM 681 O O . LEU A 1 89 ? 4.555 -3.080 3.703 1.00 97.12 89 LEU A O 1
ATOM 685 N N . ARG A 1 90 ? 2.731 -3.608 2.502 1.00 97.19 90 ARG A N 1
ATOM 686 C CA . ARG A 1 90 ? 3.449 -4.275 1.412 1.00 97.19 90 ARG A CA 1
ATOM 687 C C . ARG A 1 90 ? 3.026 -3.659 0.098 1.00 97.19 90 ARG A C 1
ATOM 689 O O . ARG A 1 90 ? 1.835 -3.506 -0.149 1.00 97.19 90 ARG A O 1
ATOM 696 N N . TYR A 1 91 ? 3.993 -3.334 -0.743 1.00 95.62 91 TYR A N 1
ATOM 697 C CA . TYR A 1 91 ? 3.742 -2.803 -2.070 1.00 95.62 91 TYR A CA 1
ATOM 698 C C . TYR A 1 91 ? 4.515 -3.603 -3.108 1.00 95.62 91 TYR A C 1
ATOM 700 O O . TYR A 1 91 ? 5.733 -3.742 -3.021 1.00 95.62 91 TYR A O 1
ATOM 708 N N . VAL A 1 92 ? 3.797 -4.157 -4.077 1.00 95.06 92 VAL A N 1
ATOM 709 C CA . VAL A 1 92 ? 4.352 -4.971 -5.153 1.00 95.06 92 VAL A CA 1
ATOM 710 C C . VAL A 1 92 ? 4.103 -4.274 -6.478 1.00 95.06 92 VAL A C 1
ATOM 712 O O . VAL A 1 92 ? 2.971 -3.901 -6.779 1.00 95.06 92 VAL A O 1
ATOM 715 N N . ILE A 1 93 ? 5.161 -4.137 -7.271 1.00 93.19 93 ILE A N 1
ATOM 716 C CA . ILE A 1 93 ? 5.095 -3.708 -8.666 1.00 93.19 93 ILE A CA 1
ATOM 717 C C . ILE A 1 93 ? 5.590 -4.874 -9.511 1.00 93.19 93 ILE A C 1
ATOM 719 O O . ILE A 1 93 ? 6.727 -5.305 -9.336 1.00 93.19 93 ILE A O 1
ATOM 723 N N . ALA A 1 94 ? 4.762 -5.380 -10.416 1.00 92.94 94 ALA A N 1
ATOM 724 C CA . ALA A 1 94 ? 5.118 -6.463 -11.322 1.00 92.94 94 ALA A CA 1
ATOM 725 C C . ALA A 1 94 ? 4.863 -6.065 -12.777 1.00 92.94 94 ALA A C 1
ATOM 727 O O . ALA A 1 94 ? 3.815 -5.505 -13.090 1.00 92.94 94 ALA A O 1
ATOM 728 N N . THR A 1 95 ? 5.798 -6.390 -13.664 1.00 91.06 95 THR A N 1
ATOM 729 C CA . THR A 1 95 ? 5.717 -6.111 -15.100 1.00 91.06 95 THR A CA 1
ATOM 730 C C . THR A 1 95 ? 6.248 -7.322 -15.860 1.00 91.06 95 THR A C 1
ATOM 732 O O . THR A 1 95 ? 7.452 -7.559 -15.905 1.00 91.06 95 THR A O 1
ATOM 735 N N . GLY A 1 96 ? 5.354 -8.115 -16.456 1.00 87.50 96 GLY A N 1
ATOM 736 C CA . GLY A 1 96 ? 5.746 -9.368 -17.112 1.00 87.50 96 GLY A CA 1
ATOM 737 C C . GLY A 1 96 ? 6.426 -10.342 -16.130 1.00 87.50 96 GLY A C 1
ATOM 738 O O . GLY A 1 96 ? 5.805 -10.683 -15.124 1.00 87.50 96 GLY A O 1
ATOM 739 N N . PRO A 1 97 ? 7.660 -10.817 -16.402 1.00 87.88 97 PRO A N 1
ATOM 740 C CA . PRO A 1 97 ? 8.384 -11.722 -15.503 1.00 87.88 97 PRO A CA 1
ATOM 741 C C . PRO A 1 97 ? 9.054 -11.007 -14.319 1.00 87.88 97 PRO A C 1
ATOM 743 O O . PRO A 1 97 ? 9.524 -11.673 -13.395 1.00 87.88 97 PRO A O 1
ATOM 746 N N . ASP A 1 98 ? 9.130 -9.676 -14.354 1.00 90.69 98 ASP A N 1
ATOM 747 C CA . ASP A 1 98 ? 9.841 -8.893 -13.355 1.00 90.69 98 ASP A CA 1
ATOM 748 C C . ASP A 1 98 ? 8.900 -8.460 -12.229 1.00 90.69 98 ASP A C 1
ATOM 750 O O . ASP A 1 98 ? 7.763 -8.048 -12.473 1.00 90.69 98 ASP A O 1
ATOM 754 N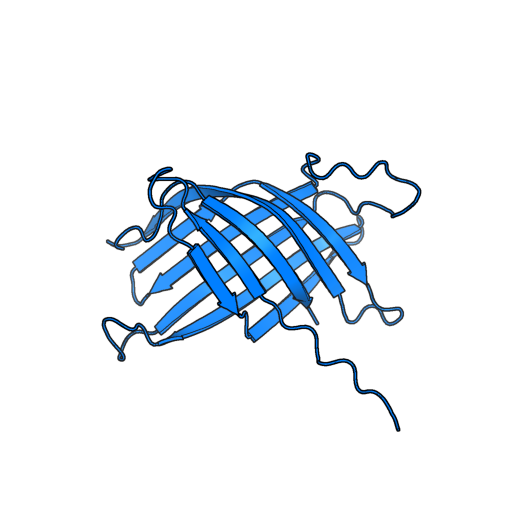 N . ALA A 1 99 ? 9.380 -8.499 -10.986 1.00 91.88 99 ALA A N 1
ATOM 755 C CA . ALA A 1 99 ? 8.637 -7.983 -9.842 1.00 91.88 99 ALA A CA 1
ATOM 756 C C . ALA A 1 99 ? 9.549 -7.361 -8.785 1.00 91.88 99 ALA A C 1
ATOM 758 O O . ALA A 1 99 ? 10.660 -7.825 -8.528 1.00 91.88 99 ALA A O 1
ATOM 759 N N . LEU A 1 100 ? 9.038 -6.328 -8.128 1.00 92.81 100 LEU A N 1
ATOM 760 C CA . LEU A 1 100 ? 9.658 -5.645 -7.003 1.00 92.81 100 LEU A CA 1
ATOM 761 C C . LEU A 1 100 ? 8.700 -5.638 -5.827 1.00 92.81 100 LEU A C 1
ATOM 763 O O . LEU A 1 100 ? 7.530 -5.285 -5.976 1.00 92.81 100 LEU A O 1
ATOM 767 N N . ARG A 1 101 ? 9.216 -5.994 -4.653 1.00 94.69 101 ARG A N 1
ATOM 768 C CA . ARG A 1 101 ? 8.479 -5.959 -3.394 1.00 94.69 101 ARG A CA 1
ATOM 769 C C . ARG A 1 101 ? 9.115 -4.955 -2.453 1.00 94.69 101 ARG A C 1
ATOM 771 O O . ARG A 1 101 ? 10.295 -5.066 -2.119 1.00 94.69 101 ARG A O 1
ATOM 778 N N . TYR A 1 102 ? 8.287 -4.051 -1.963 1.00 94.81 102 TYR A N 1
ATOM 779 C CA . TYR A 1 102 ? 8.579 -3.144 -0.873 1.00 94.81 102 TYR A CA 1
ATOM 780 C C . TYR A 1 102 ? 7.771 -3.560 0.347 1.00 94.81 102 TYR A C 1
ATOM 782 O O . TYR A 1 102 ? 6.606 -3.940 0.222 1.00 94.81 102 TYR A O 1
ATOM 790 N N . GLU A 1 103 ? 8.371 -3.474 1.527 1.00 96.38 103 GLU A N 1
ATOM 791 C CA . GLU A 1 103 ? 7.642 -3.656 2.778 1.00 96.38 103 GLU A CA 1
ATOM 792 C C . GLU A 1 103 ? 8.092 -2.644 3.814 1.00 96.38 103 GLU A C 1
ATOM 794 O O . GLU A 1 103 ? 9.240 -2.195 3.828 1.00 96.38 103 GLU A O 1
ATOM 799 N N . GLY A 1 104 ? 7.184 -2.340 4.722 1.00 95.44 104 GLY A N 1
ATOM 800 C CA . GLY A 1 104 ? 7.473 -1.566 5.906 1.00 95.44 104 GLY A CA 1
ATOM 801 C C . GLY A 1 104 ? 6.227 -1.441 6.755 1.00 95.44 104 GLY A C 1
ATOM 802 O O . GLY A 1 104 ? 5.424 -2.373 6.842 1.00 95.44 104 GLY A O 1
ATOM 803 N N . ALA A 1 105 ? 6.078 -0.301 7.407 1.00 95.56 105 ALA A N 1
ATOM 804 C CA . ALA A 1 105 ? 5.042 -0.107 8.398 1.00 95.56 105 ALA A CA 1
ATOM 805 C C . ALA A 1 105 ? 4.519 1.326 8.370 1.00 95.56 105 ALA A C 1
ATOM 807 O O . ALA A 1 105 ? 5.175 2.232 7.850 1.00 95.56 105 ALA A O 1
ATOM 808 N N . GLY A 1 106 ? 3.327 1.527 8.915 1.00 93.50 106 GLY A N 1
ATOM 809 C CA . GLY A 1 106 ? 2.718 2.844 8.954 1.00 93.50 106 GLY A CA 1
ATOM 810 C C . GLY A 1 106 ? 1.513 2.945 9.866 1.00 93.50 106 GLY A C 1
ATOM 811 O O . GLY A 1 106 ? 1.153 2.001 10.579 1.00 93.50 106 GLY A O 1
ATOM 812 N N . PHE A 1 107 ? 0.908 4.123 9.808 1.00 92.69 107 PHE A N 1
ATOM 813 C CA . PHE A 1 107 ? -0.312 4.462 10.504 1.00 92.69 107 PHE A CA 1
ATOM 814 C C . PHE A 1 107 ? -1.490 4.541 9.533 1.00 92.69 107 PHE A C 1
ATOM 816 O O . PHE A 1 107 ? -1.469 5.290 8.551 1.00 92.69 107 PHE A O 1
ATOM 823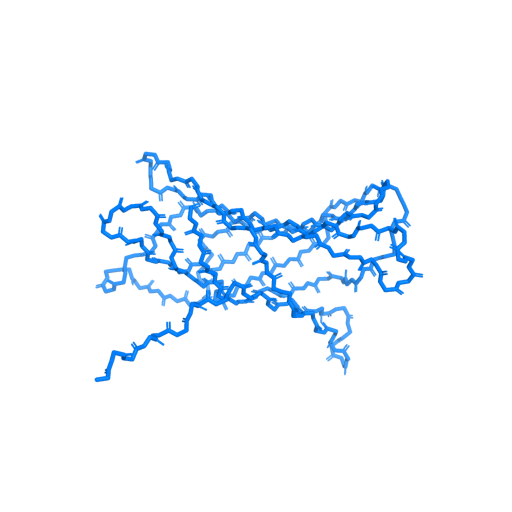 N N . VAL A 1 108 ? -2.535 3.770 9.820 1.00 92.19 108 VAL A N 1
ATOM 824 C CA . VAL A 1 108 ? -3.736 3.645 8.999 1.00 92.19 108 VAL A CA 1
ATOM 825 C C . VAL A 1 108 ? -4.968 3.891 9.857 1.00 92.19 108 VAL A C 1
ATOM 827 O O . VAL A 1 108 ? -5.234 3.174 10.825 1.00 92.19 108 VAL A O 1
ATOM 830 N N . SER A 1 109 ? -5.744 4.898 9.469 1.00 90.56 109 SER A N 1
ATOM 831 C CA . SER A 1 109 ? -7.014 5.260 10.087 1.00 90.56 109 SER A CA 1
ATOM 832 C C . SER A 1 109 ? -8.160 4.849 9.161 1.00 90.56 109 SER A C 1
ATOM 834 O O . SER A 1 109 ? -8.075 4.995 7.943 1.00 90.56 109 SER A O 1
ATOM 836 N N . PHE A 1 110 ? -9.240 4.282 9.703 1.00 91.56 110 PHE A N 1
ATOM 837 C CA . PHE A 1 110 ? -10.394 3.917 8.882 1.00 91.56 110 PHE A CA 1
ATOM 838 C C . PHE A 1 110 ? -11.697 3.816 9.667 1.00 91.56 110 PHE A C 1
ATOM 840 O O . PHE A 1 110 ? -11.747 3.530 10.868 1.00 91.56 110 PHE A O 1
ATOM 847 N N . THR A 1 111 ? -12.786 3.998 8.933 1.00 90.19 111 THR A N 1
ATOM 848 C CA . THR A 1 111 ? -14.150 3.788 9.397 1.00 90.19 111 THR A CA 1
ATOM 849 C C . THR A 1 111 ? -14.837 2.758 8.515 1.00 90.19 111 THR A C 1
ATOM 851 O O . THR A 1 111 ? -14.638 2.708 7.300 1.00 90.19 111 THR A O 1
ATOM 854 N N . ARG A 1 112 ? -15.644 1.907 9.146 1.00 89.69 112 ARG A N 1
ATOM 855 C CA . ARG A 1 112 ? -16.460 0.909 8.461 1.00 89.69 112 ARG A CA 1
ATOM 856 C C . ARG A 1 112 ? -17.895 1.419 8.389 1.00 89.69 112 ARG A C 1
ATOM 858 O O . ARG A 1 112 ? -18.390 1.996 9.360 1.00 89.69 112 ARG A O 1
ATOM 865 N N . SER A 1 113 ? -18.554 1.219 7.254 1.00 90.94 113 SER A N 1
ATOM 866 C CA . SER A 1 113 ? -19.977 1.518 7.091 1.00 90.94 113 SER A CA 1
ATOM 867 C C . SER A 1 113 ? -20.828 0.687 8.056 1.00 90.94 113 SER A C 1
ATOM 869 O O . SER A 1 113 ? -20.417 -0.380 8.513 1.00 90.94 113 SER A O 1
ATOM 871 N N . ARG A 1 114 ? -22.042 1.165 8.358 1.00 88.12 114 ARG A N 1
ATOM 872 C CA . ARG A 1 114 ? -22.964 0.483 9.287 1.00 88.12 114 ARG A CA 1
ATOM 873 C C . ARG A 1 114 ? -23.340 -0.930 8.838 1.00 88.12 114 ARG A C 1
ATOM 875 O O . ARG A 1 114 ? -23.533 -1.794 9.680 1.00 88.12 114 ARG A O 1
ATOM 882 N N . ASP A 1 115 ? -23.434 -1.157 7.530 1.00 90.81 115 ASP A N 1
ATOM 883 C CA . ASP A 1 115 ? -23.707 -2.475 6.942 1.00 90.81 115 ASP A CA 1
ATOM 884 C C . ASP A 1 115 ? -22.466 -3.381 6.885 1.00 90.81 115 ASP A C 1
ATOM 886 O O . ASP A 1 115 ? -22.553 -4.536 6.478 1.00 90.81 115 ASP A O 1
ATOM 890 N N . GLY A 1 116 ? -21.299 -2.857 7.264 1.00 88.44 116 GLY A N 1
ATOM 891 C CA . GLY A 1 116 ? -20.046 -3.585 7.253 1.00 88.44 116 GLY A CA 1
ATOM 892 C C . GLY A 1 116 ? -19.459 -3.852 5.865 1.00 88.44 116 GLY A C 1
ATOM 893 O O . GLY A 1 116 ? -18.445 -4.542 5.801 1.00 88.44 116 GLY A O 1
ATOM 894 N N . ARG A 1 117 ? -20.045 -3.339 4.776 1.00 92.06 117 ARG A N 1
ATOM 895 C CA . ARG A 1 117 ? -19.658 -3.658 3.384 1.00 92.06 117 ARG A CA 1
ATOM 896 C C . ARG A 1 117 ? -18.718 -2.651 2.741 1.00 92.06 117 ARG A C 1
ATOM 898 O O . ARG A 1 117 ? -18.383 -2.753 1.570 1.00 92.06 117 ARG A O 1
ATOM 905 N N . THR A 1 118 ? -18.373 -1.585 3.440 1.00 92.88 118 THR A N 1
ATOM 906 C CA . THR A 1 118 ? -17.470 -0.572 2.911 1.00 92.88 118 THR A CA 1
ATOM 907 C C . THR A 1 118 ? -16.556 -0.102 4.018 1.00 92.88 118 THR A C 1
ATOM 909 O O . THR A 1 118 ? -16.974 0.085 5.163 1.00 92.88 118 THR A O 1
ATOM 912 N N . LEU A 1 119 ? -15.306 0.120 3.651 1.00 92.81 119 LEU A N 1
ATOM 913 C CA . LEU A 1 119 ? -14.297 0.688 4.514 1.00 92.81 119 LEU A CA 1
ATOM 914 C C . LEU A 1 119 ? -13.721 1.918 3.819 1.00 92.81 119 LEU A C 1
ATOM 916 O O . LEU A 1 119 ? -13.321 1.861 2.659 1.00 92.81 119 LEU A O 1
ATOM 920 N N . VAL A 1 120 ? -13.738 3.044 4.523 1.00 93.56 120 VAL A N 1
ATOM 921 C CA . VAL A 1 120 ? -13.153 4.307 4.072 1.00 93.56 120 VAL A CA 1
ATOM 922 C C . VAL A 1 120 ? -12.050 4.672 5.044 1.00 93.56 120 VAL A C 1
ATOM 924 O O . VAL A 1 120 ? -12.290 4.729 6.253 1.00 93.56 120 VAL A O 1
ATOM 927 N N . GLY A 1 121 ? -10.854 4.907 4.526 1.00 92.19 121 GLY A N 1
ATOM 928 C CA . GLY A 1 121 ? -9.692 5.145 5.360 1.00 92.19 121 GLY A CA 1
ATOM 929 C C . GLY A 1 121 ? -8.591 5.922 4.672 1.00 92.19 121 GLY A C 1
ATOM 930 O O . GLY A 1 121 ? -8.711 6.362 3.527 1.00 92.19 121 GLY A O 1
ATOM 931 N N . LYS A 1 122 ? -7.513 6.097 5.424 1.00 93.88 122 LYS A N 1
ATOM 932 C CA . LYS A 1 122 ? -6.335 6.836 5.020 1.00 93.88 122 LYS A CA 1
ATOM 933 C C . LYS A 1 122 ? -5.085 6.157 5.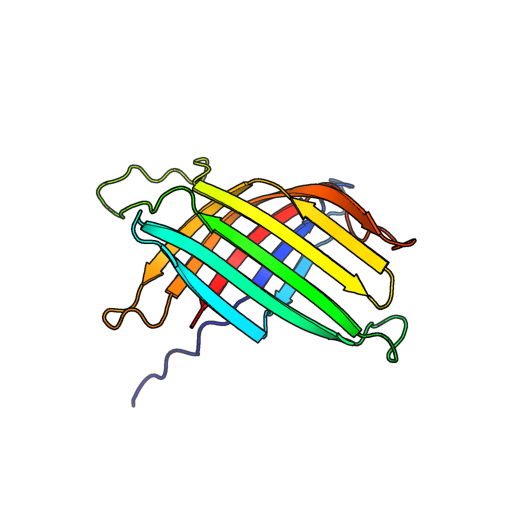564 1.00 93.88 122 LYS A C 1
ATOM 935 O O . LYS A 1 122 ? -5.035 5.757 6.725 1.00 93.88 122 LYS A O 1
ATOM 940 N N . VAL A 1 123 ? -4.072 6.038 4.714 1.00 94.25 123 VAL A N 1
ATOM 941 C CA . VAL A 1 123 ? -2.688 5.849 5.147 1.00 94.25 123 VAL A CA 1
ATOM 942 C C . VAL A 1 123 ? -2.178 7.237 5.515 1.00 94.25 123 VAL A C 1
ATOM 944 O O . VAL A 1 123 ? -1.960 8.078 4.640 1.00 94.25 123 VAL A O 1
ATOM 947 N N . GLU A 1 124 ? -2.071 7.510 6.811 1.00 91.88 124 GLU A N 1
ATOM 948 C CA . GLU A 1 124 ? -1.643 8.817 7.322 1.00 91.88 124 GLU A CA 1
ATOM 949 C C . GLU A 1 124 ? -0.148 9.017 7.082 1.00 91.88 124 GLU A C 1
ATOM 951 O O . GLU A 1 124 ? 0.289 10.065 6.606 1.00 91.88 124 GLU A O 1
ATOM 956 N N . SER A 1 125 ? 0.625 7.976 7.381 1.00 91.69 125 SER A N 1
ATOM 957 C CA . SER A 1 125 ? 2.065 7.907 7.192 1.00 91.69 125 SER A CA 1
ATOM 958 C C . SER A 1 125 ? 2.466 6.446 7.009 1.00 91.69 125 SER A C 1
ATOM 960 O O . SER A 1 125 ? 1.864 5.537 7.580 1.00 91.69 125 SER A O 1
ATOM 962 N N . GLY A 1 126 ? 3.481 6.195 6.197 1.00 93.12 126 GLY A N 1
ATOM 963 C CA . GLY A 1 126 ? 3.993 4.855 5.969 1.00 93.12 126 GLY A CA 1
ATOM 964 C C . GLY A 1 126 ? 5.391 4.924 5.403 1.00 93.12 126 GLY A C 1
ATOM 965 O O . GLY A 1 126 ? 5.682 5.811 4.603 1.00 93.12 126 GLY A O 1
ATOM 966 N N . GLN A 1 127 ? 6.246 4.002 5.822 1.00 94.31 127 GLN A N 1
ATOM 967 C CA . GLN A 1 127 ? 7.583 3.819 5.275 1.00 94.31 127 GLN A CA 1
ATOM 968 C C . GLN A 1 127 ? 7.646 2.485 4.542 1.00 94.31 127 GLN A C 1
ATOM 970 O O . GLN A 1 127 ? 7.056 1.495 4.975 1.00 94.31 127 GLN A O 1
ATOM 975 N N . LEU A 1 128 ? 8.354 2.471 3.422 1.00 94.44 128 LEU A N 1
ATOM 976 C CA . LEU A 1 128 ? 8.546 1.323 2.555 1.00 94.44 128 LEU A CA 1
ATOM 977 C C . LEU A 1 128 ? 10.033 1.207 2.232 1.00 94.44 128 LEU A C 1
ATOM 979 O O . LEU A 1 128 ? 10.656 2.181 1.819 1.00 94.44 128 LEU A O 1
ATOM 983 N N . ALA A 1 129 ? 10.583 0.007 2.374 1.00 93.31 129 ALA A N 1
ATOM 984 C CA . ALA A 1 129 ? 11.937 -0.312 1.945 1.00 93.31 129 ALA A CA 1
ATOM 985 C C . ALA A 1 129 ? 11.907 -1.480 0.948 1.00 93.31 129 ALA A C 1
ATOM 987 O O . ALA A 1 129 ? 11.047 -2.361 1.079 1.00 93.31 129 ALA A O 1
ATOM 988 N N . PRO A 1 130 ? 12.826 -1.533 -0.033 1.00 92.31 130 PRO A N 1
ATOM 989 C CA . PRO A 1 130 ? 12.962 -2.690 -0.910 1.00 92.31 130 PRO A CA 1
ATOM 990 C C . PRO A 1 130 ? 13.231 -3.960 -0.093 1.00 92.31 130 PRO A C 1
ATOM 992 O O . PRO A 1 130 ? 14.081 -3.974 0.797 1.00 92.31 130 PRO A O 1
ATOM 995 N N . ARG A 1 131 ? 12.510 -5.043 -0.387 1.00 92.75 131 ARG A N 1
ATOM 996 C CA . ARG A 1 131 ? 12.654 -6.337 0.306 1.00 92.75 131 ARG A CA 1
ATOM 997 C C . ARG A 1 131 ? 12.914 -7.510 -0.611 1.00 92.75 131 ARG A C 1
ATOM 999 O O . ARG A 1 131 ? 13.479 -8.503 -0.166 1.00 92.75 131 ARG A O 1
ATOM 1006 N N . GLY A 1 132 ? 12.490 -7.426 -1.863 1.00 86.69 132 GLY A N 1
ATOM 1007 C CA . GLY A 1 132 ? 12.654 -8.528 -2.791 1.00 86.69 132 GLY A CA 1
ATOM 1008 C C . GLY A 1 132 ? 12.568 -8.075 -4.230 1.00 86.69 132 GLY A C 1
ATOM 1009 O O . GLY A 1 132 ? 11.871 -7.114 -4.560 1.00 86.69 132 GLY A O 1
ATOM 1010 N N . VAL A 1 133 ? 13.275 -8.815 -5.071 1.00 90.88 133 VAL A N 1
ATOM 1011 C CA . VAL A 1 133 ? 13.287 -8.643 -6.512 1.00 90.88 133 VAL A CA 1
ATOM 1012 C C . VAL A 1 133 ? 13.159 -10.009 -7.173 1.00 90.88 133 VAL A C 1
ATOM 1014 O O . VAL A 1 133 ? 13.750 -10.985 -6.711 1.00 90.88 133 VAL A O 1
ATOM 1017 N N . ALA A 1 134 ? 12.375 -10.076 -8.239 1.00 87.94 134 ALA A N 1
ATOM 1018 C CA . ALA A 1 134 ? 12.315 -11.207 -9.150 1.00 87.94 134 ALA A CA 1
ATOM 1019 C C . ALA A 1 134 ? 12.600 -10.698 -10.564 1.00 87.94 134 ALA A C 1
ATOM 1021 O O . ALA A 1 134 ? 12.080 -9.651 -10.948 1.00 87.94 134 ALA A O 1
ATOM 1022 N N . GLY A 1 135 ? 13.428 -11.425 -11.317 1.00 87.19 135 GLY A N 1
ATOM 1023 C CA . GLY A 1 135 ? 13.862 -11.013 -12.653 1.00 87.19 135 GLY A CA 1
ATOM 1024 C C . GLY A 1 135 ? 14.950 -9.937 -12.620 1.00 87.19 135 GLY A C 1
ATOM 1025 O O . GLY A 1 135 ? 15.883 -10.006 -11.820 1.00 87.19 135 GLY A O 1
ATOM 1026 N N . SER A 1 136 ? 14.868 -8.958 -13.517 1.00 82.12 136 SER A N 1
ATOM 1027 C CA . SER A 1 136 ? 15.801 -7.821 -13.593 1.00 82.12 136 SER A CA 1
ATOM 1028 C C . SER A 1 136 ? 15.072 -6.480 -13.762 1.00 82.12 136 SER A C 1
ATOM 1030 O O . SER A 1 136 ? 15.352 -5.733 -14.704 1.00 82.12 136 SER A O 1
ATOM 1032 N N . PRO A 1 137 ? 14.140 -6.141 -12.853 1.00 77.00 137 PRO A N 1
ATOM 1033 C CA . PRO A 1 137 ? 13.431 -4.877 -12.906 1.00 77.00 137 PRO A CA 1
ATOM 1034 C C . PRO A 1 137 ? 14.383 -3.711 -12.659 1.00 77.00 137 PRO A C 1
ATOM 1036 O O . PRO A 1 137 ? 15.263 -3.748 -11.797 1.00 77.00 137 PRO A O 1
ATOM 1039 N N . VAL A 1 138 ? 14.143 -2.619 -13.375 1.00 71.69 138 VAL A N 1
ATOM 1040 C CA . VAL A 1 138 ? 14.744 -1.328 -13.045 1.00 71.69 138 VAL A CA 1
ATOM 1041 C C . VAL A 1 138 ? 14.051 -0.813 -11.785 1.00 71.69 138 VAL A C 1
ATOM 1043 O O . VAL A 1 138 ? 12.849 -0.555 -11.824 1.00 71.69 138 VAL A O 1
ATOM 1046 N N . TYR A 1 139 ? 14.789 -0.679 -10.677 1.00 65.25 139 TYR A N 1
ATOM 1047 C CA . TYR A 1 139 ? 14.256 -0.140 -9.422 1.00 65.25 139 TYR A CA 1
ATOM 1048 C C . TYR A 1 139 ? 13.647 1.250 -9.664 1.00 65.25 139 TYR A C 1
ATOM 1050 O O . TYR A 1 139 ? 14.366 2.174 -10.045 1.00 65.25 139 TYR A O 1
ATOM 1058 N N . PRO A 1 140 ? 12.331 1.429 -9.464 1.00 67.56 140 PRO A N 1
ATOM 1059 C CA . PRO A 1 140 ? 11.682 2.702 -9.706 1.00 67.56 140 PRO A CA 1
ATOM 1060 C C . PRO A 1 140 ? 11.955 3.722 -8.593 1.00 67.56 140 PRO A C 1
ATOM 1062 O O . PRO A 1 140 ? 11.789 4.912 -8.881 1.00 67.56 140 PRO A O 1
ATOM 1065 N N . PHE A 1 141 ? 12.315 3.261 -7.382 1.00 77.31 141 PHE A N 1
ATOM 1066 C CA . PHE A 1 141 ? 12.630 4.055 -6.182 1.00 77.31 141 PHE A CA 1
ATOM 1067 C C . PHE A 1 141 ? 13.333 3.214 -5.090 1.00 77.31 141 PHE A C 1
ATOM 1069 O O . PHE A 1 141 ? 13.238 1.979 -5.100 1.00 77.31 141 PHE A O 1
ATOM 1076 N N . GLY A 1 142 ? 14.041 3.882 -4.169 1.00 84.38 142 GLY A N 1
ATOM 1077 C CA . GLY A 1 142 ? 14.733 3.286 -3.018 1.00 84.38 142 GLY A CA 1
ATOM 1078 C C . GLY A 1 142 ? 13.823 3.160 -1.794 1.00 84.38 142 GLY A C 1
ATOM 1079 O O . GLY A 1 142 ? 12.731 2.598 -1.882 1.00 84.38 142 GLY A O 1
ATOM 1080 N N . GLU A 1 143 ? 14.258 3.662 -0.637 1.00 90.56 143 GLU A N 1
ATOM 1081 C CA . GLU A 1 143 ? 13.337 3.878 0.486 1.00 90.56 143 GLU A CA 1
ATOM 1082 C C . GLU A 1 143 ? 12.271 4.904 0.094 1.00 90.56 143 GLU A C 1
ATOM 1084 O O . GLU A 1 143 ? 12.562 5.888 -0.582 1.00 90.56 143 GLU A O 1
ATOM 1089 N N . ALA A 1 144 ? 11.028 4.681 0.507 1.00 92.12 144 ALA A N 1
ATOM 1090 C CA . ALA A 1 144 ? 9.912 5.525 0.118 1.00 92.12 144 ALA A CA 1
ATOM 1091 C C . ALA A 1 144 ? 8.934 5.750 1.270 1.00 92.12 144 ALA A C 1
ATOM 1093 O O . ALA A 1 144 ? 8.828 4.949 2.199 1.00 92.12 144 ALA A O 1
ATOM 1094 N N . THR A 1 145 ? 8.165 6.831 1.175 1.00 93.69 145 THR A N 1
ATOM 1095 C CA . THR A 1 145 ? 7.001 7.063 2.037 1.00 93.69 145 THR A CA 1
ATOM 1096 C C . THR A 1 145 ? 5.708 6.830 1.277 1.00 93.69 145 THR A C 1
ATOM 1098 O O . THR A 1 145 ? 5.632 7.124 0.085 1.00 93.69 145 THR A O 1
ATOM 1101 N N . MET A 1 146 ? 4.687 6.315 1.960 1.00 94.44 146 MET A N 1
ATOM 1102 C CA . MET A 1 146 ? 3.350 6.094 1.414 1.00 94.44 146 MET A CA 1
ATOM 1103 C C . MET A 1 146 ? 2.308 6.830 2.256 1.00 94.44 146 MET A C 1
ATOM 1105 O O . MET A 1 146 ? 2.328 6.767 3.482 1.00 94.44 146 MET A O 1
ATOM 1109 N N . SER A 1 147 ? 1.391 7.528 1.596 1.00 95.50 147 SER A N 1
ATOM 1110 C CA . SER A 1 147 ? 0.256 8.209 2.231 1.00 95.50 147 SER A CA 1
ATOM 1111 C C . SER A 1 147 ? -0.899 8.317 1.245 1.00 95.50 147 SER A C 1
ATOM 1113 O O . SER A 1 147 ? -0.671 8.266 0.040 1.00 95.50 147 SER A O 1
ATOM 1115 N N . GLY A 1 148 ? -2.129 8.488 1.710 1.00 94.38 148 GLY A N 1
ATOM 1116 C CA . GLY A 1 148 ? -3.264 8.712 0.814 1.00 94.38 148 GLY A CA 1
ATOM 1117 C C . GLY A 1 148 ? -4.552 8.086 1.305 1.00 94.38 148 GLY A C 1
ATOM 1118 O O . GLY A 1 148 ? -4.590 7.462 2.361 1.00 94.38 148 GLY A O 1
ATOM 1119 N N . GLU A 1 149 ? -5.613 8.277 0.538 1.00 95.12 149 GLU A N 1
ATOM 1120 C CA . GLU A 1 149 ? -6.964 7.866 0.903 1.00 95.12 149 GLU A CA 1
ATO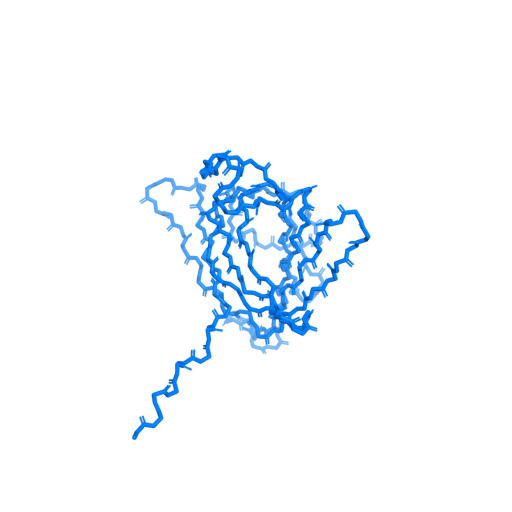M 1121 C C . GLU A 1 149 ? -7.381 6.629 0.122 1.00 95.12 149 GLU A C 1
ATOM 1123 O O . GLU A 1 149 ? -6.969 6.421 -1.021 1.00 95.12 149 GLU A O 1
ATOM 1128 N N . PHE A 1 150 ? -8.227 5.808 0.734 1.00 94.31 150 PHE A N 1
ATOM 1129 C CA . PHE A 1 150 ? -8.753 4.616 0.099 1.00 94.31 150 PHE A CA 1
ATOM 1130 C C . PHE A 1 150 ? -10.196 4.339 0.492 1.00 94.31 150 PHE A C 1
ATOM 1132 O O . PHE A 1 150 ? -10.654 4.632 1.600 1.00 94.31 150 PHE A O 1
ATOM 1139 N N . ARG A 1 151 ? -10.907 3.716 -0.445 1.00 94.94 151 ARG A N 1
ATOM 1140 C CA . ARG A 1 151 ? -12.236 3.160 -0.238 1.00 94.94 151 ARG A CA 1
ATOM 1141 C C . ARG A 1 151 ? -12.262 1.720 -0.731 1.00 94.94 151 ARG A C 1
ATOM 1143 O O . ARG A 1 151 ? -12.131 1.484 -1.927 1.00 94.94 151 ARG A O 1
ATOM 1150 N N . ALA A 1 152 ? -12.479 0.781 0.182 1.00 93.44 152 ALA A N 1
ATOM 1151 C CA . ALA A 1 152 ? -12.558 -0.650 -0.096 1.00 93.44 152 ALA A CA 1
ATOM 1152 C C . ALA A 1 152 ? -13.991 -1.181 0.081 1.00 93.44 152 ALA A C 1
ATOM 1154 O O . ALA A 1 152 ? -14.761 -0.642 0.887 1.00 93.44 152 ALA A O 1
ATOM 1155 N N . LYS A 1 153 ? -14.352 -2.213 -0.686 1.00 92.88 153 LYS A N 1
ATOM 1156 C CA . LYS A 1 153 ? -15.672 -2.861 -0.681 1.00 92.88 153 LYS A CA 1
ATOM 1157 C C . LYS A 1 153 ? -15.565 -4.375 -0.557 1.00 92.88 153 LYS A C 1
ATOM 1159 O O . LYS A 1 153 ? -14.534 -4.921 -1.001 1.00 92.88 153 LYS A O 1
#